Protein AF-A0A8T7KJD5-F1 (afdb_monomer)

Radius of gyration: 52.03 Å; Cα contacts (8 Å, |Δi|>4): 15; chains: 1; bounding box: 89×80×151 Å

pLDDT: mean 80.72, std 18.11, range [41.72, 98.38]

Structure (mmCIF, N/CA/C/O backbone):
data_AF-A0A8T7KJD5-F1
#
_entry.id   AF-A0A8T7KJD5-F1
#
loop_
_atom_site.group_PDB
_atom_site.id
_atom_site.type_symbol
_atom_site.label_atom_id
_atom_site.label_alt_id
_atom_site.label_comp_id
_atom_site.label_asym_id
_atom_site.label_entity_id
_atom_site.label_seq_id
_atom_site.pdbx_PDB_ins_code
_atom_site.Cartn_x
_atom_site.Cartn_y
_atom_site.Cartn_z
_atom_site.occupancy
_atom_site.B_iso_or_equiv
_atom_site.auth_seq_id
_atom_site.auth_comp_id
_atom_site.auth_asym_id
_atom_site.auth_atom_id
_atom_site.pdbx_PDB_model_num
ATOM 1 N N . MET A 1 1 ? 16.852 -43.250 -48.997 1.00 41.72 1 MET A N 1
ATOM 2 C CA . MET A 1 1 ? 18.262 -42.815 -49.002 1.00 41.72 1 MET A CA 1
ATOM 3 C C . MET A 1 1 ? 18.497 -41.991 -50.251 1.00 41.72 1 MET A C 1
ATOM 5 O O . MET A 1 1 ? 18.508 -42.585 -51.314 1.00 41.72 1 MET A O 1
ATOM 9 N N . SER A 1 2 ? 18.665 -40.675 -50.120 1.00 42.34 2 SER A N 1
ATOM 10 C CA . SER A 1 2 ? 19.351 -39.839 -51.116 1.00 42.34 2 SER A CA 1
ATOM 11 C C . SER A 1 2 ? 19.924 -38.635 -50.375 1.00 42.34 2 SER A C 1
ATOM 13 O O . SER A 1 2 ? 19.197 -37.711 -50.030 1.00 42.34 2 SER A O 1
ATOM 15 N N . GLN A 1 3 ? 21.209 -38.722 -50.043 1.00 43.06 3 GLN A N 1
ATOM 16 C CA . GLN A 1 3 ? 22.016 -37.608 -49.555 1.00 43.06 3 GLN A CA 1
ATOM 17 C C . GLN A 1 3 ? 22.757 -36.984 -50.751 1.00 43.06 3 GLN A C 1
ATOM 19 O O . GLN A 1 3 ? 23.460 -37.718 -51.440 1.00 43.06 3 GLN A O 1
ATOM 24 N N . ASN A 1 4 ? 22.621 -35.654 -50.886 1.00 51.72 4 ASN A N 1
ATOM 25 C CA . ASN A 1 4 ? 23.632 -34.639 -51.264 1.00 51.72 4 ASN A CA 1
ATOM 26 C C . ASN A 1 4 ? 24.248 -34.631 -52.689 1.00 51.72 4 ASN A C 1
ATOM 28 O O . ASN A 1 4 ? 24.256 -35.663 -53.352 1.00 51.72 4 ASN A O 1
ATOM 32 N N . PRO A 1 5 ? 24.915 -33.535 -53.140 1.00 56.44 5 PRO A N 1
ATOM 33 C CA . PRO A 1 5 ? 24.857 -32.112 -52.739 1.00 56.44 5 PRO A CA 1
ATOM 34 C C . PRO A 1 5 ? 24.814 -31.135 -53.946 1.00 56.44 5 PRO A C 1
ATOM 36 O O . PRO A 1 5 ? 25.438 -31.355 -54.982 1.00 56.44 5 PRO A O 1
ATOM 39 N N . THR A 1 6 ? 24.190 -29.968 -53.801 1.00 49.69 6 THR A N 1
ATOM 40 C CA . THR A 1 6 ? 24.577 -28.781 -54.599 1.00 49.69 6 THR A CA 1
ATOM 41 C C . THR A 1 6 ? 24.417 -27.550 -53.721 1.00 49.69 6 THR A C 1
ATOM 43 O O . THR A 1 6 ? 23.558 -26.703 -53.910 1.00 49.69 6 THR A O 1
ATOM 46 N N . GLU A 1 7 ? 25.211 -27.530 -52.657 1.00 60.50 7 GLU A N 1
ATOM 47 C CA . GLU A 1 7 ? 25.163 -26.537 -51.582 1.00 60.50 7 GLU A CA 1
ATOM 48 C C . GLU A 1 7 ? 26.311 -25.518 -51.724 1.00 60.50 7 GLU A C 1
ATOM 50 O O . GLU A 1 7 ? 26.880 -25.043 -50.747 1.00 60.50 7 GLU A O 1
ATOM 55 N N . GLY A 1 8 ? 26.704 -25.205 -52.962 1.00 61.09 8 GLY A N 1
ATOM 56 C CA . GLY A 1 8 ? 27.834 -24.328 -53.254 1.00 61.09 8 GLY A CA 1
ATOM 57 C C . GLY A 1 8 ? 27.643 -23.571 -54.563 1.00 61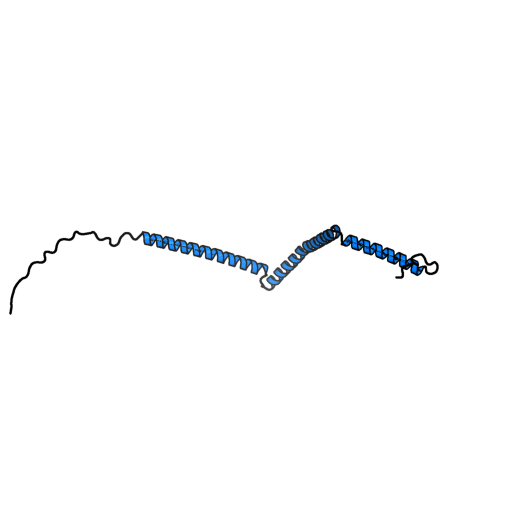.09 8 GLY A C 1
ATOM 58 O O . GLY A 1 8 ? 27.341 -24.192 -55.574 1.00 61.09 8 GLY A O 1
ATOM 59 N N . PHE A 1 9 ? 27.806 -22.243 -54.474 1.00 60.06 9 PHE A N 1
ATOM 60 C CA . PHE A 1 9 ? 27.842 -21.217 -55.529 1.00 60.06 9 PHE A CA 1
ATOM 61 C C . PHE A 1 9 ? 27.425 -21.681 -56.937 1.00 60.06 9 PHE A C 1
ATOM 63 O O . PHE A 1 9 ? 28.226 -22.284 -57.651 1.00 60.06 9 PHE A O 1
ATOM 70 N N . ASP A 1 10 ? 26.204 -21.322 -57.351 1.00 68.31 10 ASP A N 1
ATOM 71 C CA . ASP A 1 10 ? 25.753 -21.426 -58.743 1.00 68.31 10 ASP A CA 1
ATOM 72 C C . ASP A 1 10 ? 26.113 -20.124 -59.492 1.00 68.31 10 ASP A C 1
ATOM 74 O O . ASP A 1 10 ? 25.527 -19.073 -59.205 1.00 68.31 10 ASP A O 1
ATOM 78 N N . PRO A 1 11 ? 27.060 -20.153 -60.452 1.00 66.81 11 PRO A N 1
ATOM 79 C CA . PRO A 1 11 ? 27.463 -18.971 -61.213 1.00 66.81 11 PRO A CA 1
ATOM 80 C C . PRO A 1 11 ? 26.337 -18.358 -62.062 1.00 66.81 11 PRO A C 1
ATOM 82 O O . PRO A 1 11 ? 26.457 -17.205 -62.474 1.00 66.81 11 PRO A O 1
ATOM 85 N N . ASN A 1 12 ? 25.263 -19.110 -62.333 1.00 78.12 12 ASN A N 1
ATOM 86 C CA . ASN A 1 12 ? 24.126 -18.669 -63.141 1.00 78.12 12 ASN A CA 1
ATOM 87 C C . ASN A 1 12 ? 22.922 -18.205 -62.296 1.00 78.12 12 ASN A C 1
ATOM 89 O O . ASN A 1 12 ? 21.958 -17.696 -62.870 1.00 78.12 12 ASN A O 1
ATOM 93 N N . ASP A 1 13 ? 22.977 -18.315 -60.959 1.00 77.62 13 ASP A N 1
ATOM 94 C CA . ASP A 1 13 ? 21.950 -17.800 -60.039 1.00 77.62 13 ASP A CA 1
ATOM 95 C C . ASP A 1 13 ? 22.552 -16.963 -58.881 1.00 77.62 13 ASP A C 1
ATOM 97 O O . ASP A 1 13 ? 22.679 -17.411 -57.729 1.00 77.62 13 ASP A O 1
ATOM 101 N N . PRO A 1 14 ? 22.905 -15.691 -59.150 1.00 77.75 14 PRO A N 1
ATOM 102 C CA . PRO A 1 14 ? 23.424 -14.785 -58.126 1.00 77.75 14 PRO A CA 1
ATOM 103 C C . PRO A 1 14 ? 22.376 -14.428 -57.057 1.00 77.75 14 PRO A C 1
ATOM 105 O O . PRO A 1 14 ? 22.738 -14.100 -55.924 1.00 77.75 14 PRO A O 1
ATOM 108 N N . ILE A 1 15 ? 21.077 -14.511 -57.379 1.00 86.75 15 ILE A N 1
ATOM 109 C CA . ILE A 1 15 ? 19.992 -14.210 -56.435 1.00 86.75 15 ILE A CA 1
ATOM 110 C C . ILE A 1 15 ? 19.817 -15.365 -55.445 1.00 86.75 15 ILE A C 1
ATOM 112 O O . ILE A 1 15 ? 19.643 -15.111 -54.251 1.00 86.75 15 ILE A O 1
ATOM 116 N N . GLY A 1 16 ? 19.904 -16.616 -55.901 1.00 85.62 16 GLY A N 1
ATOM 117 C CA . GLY A 1 16 ? 19.912 -17.803 -55.044 1.00 85.62 16 GLY A CA 1
ATOM 118 C C . GLY A 1 16 ? 21.100 -17.816 -54.083 1.00 85.62 16 GLY A C 1
ATOM 119 O O . GLY A 1 16 ? 20.935 -18.060 -52.883 1.00 85.62 16 GLY A O 1
ATOM 120 N N . THR A 1 17 ? 22.280 -17.429 -54.571 1.00 84.56 17 THR A N 1
ATOM 121 C CA . THR A 1 17 ? 23.480 -17.275 -53.735 1.00 84.56 17 THR A CA 1
ATOM 122 C C . THR A 1 17 ? 23.284 -16.200 -52.655 1.00 84.56 17 THR A C 1
ATOM 124 O O . THR A 1 17 ? 23.521 -16.458 -51.474 1.00 84.56 17 THR A O 1
ATOM 127 N N . TRP A 1 18 ? 22.778 -15.012 -53.013 1.00 87.25 18 TRP A N 1
ATOM 128 C CA . TRP A 1 18 ? 22.467 -13.951 -52.041 1.00 87.25 18 TRP A CA 1
ATOM 129 C C . TRP A 1 18 ? 21.415 -14.381 -51.012 1.00 87.25 18 TRP A C 1
ATOM 131 O O . TRP A 1 18 ? 21.554 -14.109 -49.817 1.00 87.25 18 TRP A O 1
ATOM 141 N N . ARG A 1 19 ? 20.370 -15.082 -51.464 1.00 89.00 19 ARG A N 1
ATOM 142 C CA . ARG A 1 19 ? 19.310 -15.607 -50.599 1.00 89.00 19 ARG A CA 1
ATOM 143 C C . ARG A 1 19 ? 19.878 -16.562 -49.554 1.00 89.00 19 ARG A C 1
ATOM 145 O O . ARG A 1 19 ? 19.568 -16.414 -48.380 1.00 89.00 19 ARG A O 1
ATOM 152 N N . THR A 1 20 ? 20.765 -17.458 -49.969 1.00 89.31 20 THR A N 1
ATOM 153 C CA . THR A 1 20 ? 21.425 -18.423 -49.082 1.00 89.31 20 THR A CA 1
ATOM 154 C C . THR A 1 20 ? 22.292 -17.723 -48.036 1.00 89.31 20 THR A C 1
ATOM 156 O O . THR A 1 20 ? 22.214 -18.048 -46.855 1.00 89.31 20 THR A O 1
ATOM 159 N N . ILE A 1 21 ? 23.064 -16.706 -48.436 1.00 89.19 21 ILE A N 1
ATOM 160 C CA . ILE A 1 21 ? 23.884 -15.907 -47.509 1.00 89.19 21 ILE A CA 1
ATOM 161 C C . ILE A 1 21 ? 23.003 -15.189 -46.480 1.00 89.19 21 ILE A C 1
ATOM 163 O O . ILE A 1 21 ? 23.305 -15.201 -45.287 1.00 89.19 21 ILE A O 1
ATOM 167 N N . ARG A 1 22 ? 21.898 -14.583 -46.924 1.00 92.88 22 ARG A N 1
ATOM 168 C CA . ARG A 1 22 ? 20.930 -13.932 -46.036 1.00 92.88 22 ARG A CA 1
ATOM 169 C C . ARG A 1 22 ? 20.299 -14.932 -45.073 1.00 92.88 22 ARG A C 1
ATOM 171 O O . ARG A 1 22 ? 20.206 -14.638 -43.888 1.00 92.88 22 ARG A O 1
ATOM 178 N N . ASP A 1 23 ? 19.861 -16.081 -45.569 1.00 93.00 23 ASP A N 1
ATOM 179 C CA . ASP A 1 23 ? 19.163 -17.079 -44.760 1.00 93.00 23 ASP A CA 1
ATOM 180 C C . ASP A 1 23 ? 20.118 -17.694 -43.722 1.00 93.00 23 ASP A C 1
ATOM 182 O O . ASP A 1 23 ? 19.751 -17.813 -42.556 1.00 93.00 23 ASP A O 1
ATOM 186 N N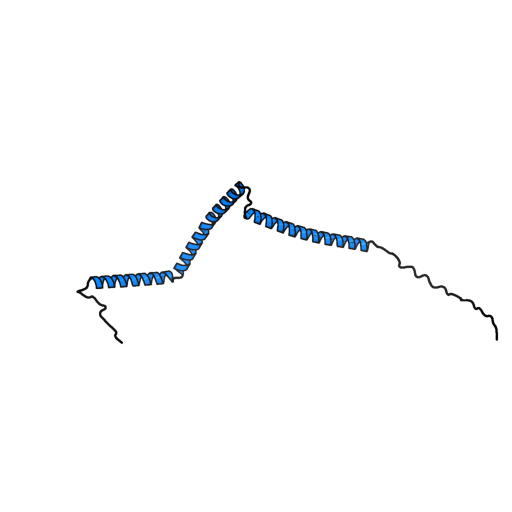 . ALA A 1 24 ? 21.380 -17.947 -44.087 1.00 91.56 24 ALA A N 1
ATOM 187 C CA . ALA A 1 24 ? 22.429 -18.353 -43.150 1.00 91.56 24 ALA A CA 1
ATOM 188 C C . ALA A 1 24 ? 22.740 -17.266 -42.106 1.00 91.56 24 ALA A C 1
ATOM 190 O O . ALA A 1 24 ? 22.952 -17.565 -40.930 1.00 91.56 24 ALA A O 1
ATOM 191 N N . ASN A 1 25 ? 22.740 -15.991 -42.510 1.00 92.69 25 ASN 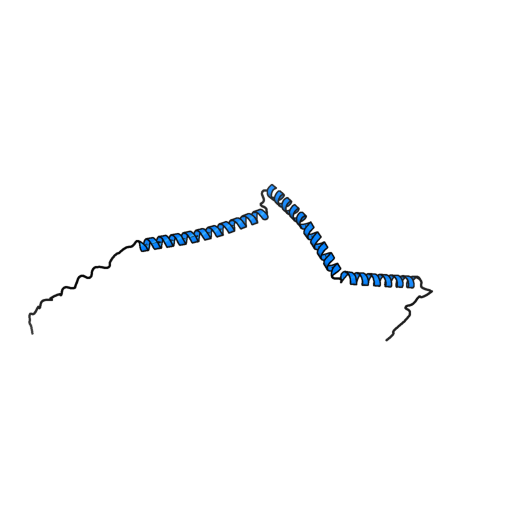A N 1
ATOM 192 C CA . ASN A 1 25 ? 22.920 -14.878 -41.585 1.00 92.69 25 ASN A CA 1
ATOM 193 C C . ASN A 1 25 ? 21.748 -14.791 -40.594 1.00 92.69 25 ASN A C 1
ATOM 195 O O . ASN A 1 25 ? 21.977 -14.737 -39.389 1.00 92.69 25 ASN A O 1
ATOM 199 N N . LEU A 1 26 ? 20.505 -14.840 -41.081 1.00 94.75 26 LEU A N 1
ATOM 200 C CA . LEU A 1 26 ? 19.299 -14.814 -40.250 1.00 94.75 26 LEU A CA 1
ATOM 201 C C . LEU A 1 26 ? 19.237 -16.001 -39.289 1.00 94.75 26 LEU A C 1
ATOM 203 O O . LEU A 1 26 ? 18.875 -15.813 -38.132 1.00 94.75 26 LEU A O 1
ATOM 207 N N . ASP A 1 27 ? 19.628 -17.194 -39.734 1.00 95.12 27 ASP A N 1
ATOM 208 C CA . ASP A 1 27 ? 19.709 -18.381 -38.885 1.00 95.12 27 ASP A CA 1
ATOM 209 C C . ASP A 1 27 ? 20.755 -18.209 -37.770 1.00 95.12 27 ASP A C 1
ATOM 211 O O . ASP A 1 27 ? 20.471 -18.485 -36.603 1.00 95.12 27 ASP A O 1
ATOM 215 N N . ALA A 1 28 ? 21.932 -17.658 -38.085 1.00 94.00 28 ALA A N 1
ATOM 216 C CA . ALA A 1 28 ? 22.950 -17.348 -37.082 1.00 94.00 28 ALA A CA 1
ATOM 217 C C . ALA A 1 28 ? 22.467 -16.296 -36.064 1.00 94.00 28 ALA A C 1
ATOM 219 O O . ALA A 1 28 ? 22.651 -16.477 -34.857 1.00 94.00 28 ALA A O 1
ATOM 220 N N . TRP A 1 29 ? 21.794 -15.234 -36.520 1.00 93.31 29 TRP A N 1
ATOM 221 C CA . TRP A 1 29 ? 21.196 -14.223 -35.639 1.00 93.31 29 TRP A CA 1
ATOM 222 C C . TRP A 1 29 ? 20.072 -14.797 -34.776 1.00 93.31 29 TRP A C 1
ATOM 224 O O . TRP A 1 29 ? 20.015 -14.517 -33.579 1.00 93.31 29 TRP A O 1
ATOM 234 N N . ALA A 1 30 ? 19.199 -15.623 -35.352 1.00 94.12 30 ALA A N 1
ATOM 235 C CA . ALA A 1 30 ? 18.102 -16.262 -34.636 1.00 94.12 30 ALA A CA 1
ATOM 236 C C . ALA A 1 30 ? 18.624 -17.215 -33.555 1.00 94.12 30 ALA A C 1
ATOM 238 O O . ALA A 1 30 ? 18.162 -17.164 -32.413 1.00 94.12 30 ALA A O 1
ATOM 239 N N . LYS A 1 31 ? 19.635 -18.032 -33.872 1.00 94.88 31 LYS A N 1
ATOM 240 C CA . LYS A 1 31 ? 20.314 -18.903 -32.902 1.00 94.88 31 LYS A CA 1
ATOM 241 C C . LYS A 1 31 ? 21.002 -18.096 -31.805 1.00 94.88 31 LYS A C 1
ATOM 243 O O . LYS A 1 31 ? 20.868 -18.442 -30.634 1.00 94.88 31 LYS A O 1
ATOM 248 N N . GLY A 1 32 ? 21.670 -16.997 -32.159 1.00 92.62 32 GLY A N 1
ATOM 249 C CA . GLY A 1 32 ? 22.299 -16.088 -31.199 1.00 92.62 32 GLY A CA 1
ATOM 250 C C . GLY A 1 32 ? 21.293 -15.456 -30.234 1.00 92.62 32 GLY A C 1
ATOM 251 O O . GLY A 1 32 ? 21.497 -15.489 -29.023 1.00 92.62 32 GLY A O 1
ATOM 252 N N . MET A 1 33 ? 20.168 -14.952 -30.748 1.00 89.50 33 MET A N 1
ATOM 253 C CA . MET A 1 33 ? 19.088 -14.418 -29.913 1.00 89.50 33 MET A CA 1
ATOM 254 C C . MET A 1 33 ? 18.440 -15.503 -29.053 1.00 89.50 33 MET A C 1
ATOM 256 O O . MET A 1 33 ? 18.185 -15.265 -27.879 1.00 89.50 33 MET A O 1
ATOM 260 N N . THR A 1 34 ? 18.228 -16.703 -29.596 1.00 90.44 34 THR A N 1
ATOM 261 C CA . THR A 1 34 ? 17.673 -17.838 -28.841 1.00 90.44 34 THR A CA 1
ATOM 262 C C . THR A 1 34 ? 18.590 -18.234 -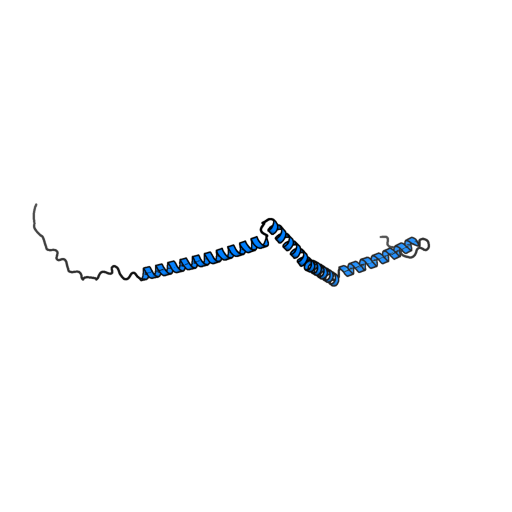27.682 1.00 90.44 34 THR A C 1
ATOM 264 O O . THR A 1 34 ? 18.126 -18.452 -26.566 1.00 90.44 34 THR A O 1
ATOM 267 N N . ALA A 1 35 ? 19.904 -18.279 -27.918 1.00 91.31 35 ALA A N 1
ATOM 268 C CA . ALA A 1 35 ? 20.882 -18.538 -26.869 1.00 91.31 35 ALA A CA 1
ATOM 269 C C . ALA A 1 35 ? 20.881 -17.426 -25.813 1.00 91.31 35 ALA A C 1
ATOM 271 O O . ALA A 1 35 ? 20.902 -17.729 -24.624 1.00 91.31 35 ALA A O 1
ATOM 272 N N . LEU A 1 36 ? 20.792 -16.159 -26.238 1.00 89.81 36 LEU A N 1
ATOM 273 C CA . LEU A 1 36 ? 20.728 -15.001 -25.347 1.00 89.81 36 LEU A CA 1
ATOM 274 C C . LEU A 1 36 ? 19.498 -15.046 -24.431 1.00 89.81 36 LEU A C 1
ATOM 276 O O . LEU A 1 36 ? 19.649 -14.877 -23.222 1.00 89.81 36 LEU A O 1
ATOM 280 N N . VAL A 1 37 ? 18.302 -15.308 -24.971 1.00 88.38 37 VAL A N 1
ATOM 281 C CA . VAL A 1 37 ? 17.072 -15.360 -24.158 1.00 88.38 37 VAL A CA 1
ATOM 282 C C . VAL A 1 37 ? 17.024 -16.563 -23.218 1.00 88.38 37 VAL A C 1
ATOM 284 O O . VAL A 1 37 ? 16.382 -16.490 -22.175 1.00 88.38 37 VAL A O 1
ATOM 287 N N . ASN A 1 38 ? 17.743 -17.640 -23.546 1.00 90.56 38 ASN A N 1
ATOM 288 C CA . ASN A 1 38 ? 17.918 -18.794 -22.665 1.00 90.56 38 ASN A CA 1
ATOM 289 C C . ASN A 1 38 ? 18.970 -18.576 -21.566 1.00 90.56 38 ASN A C 1
ATOM 291 O O . ASN A 1 38 ? 19.170 -19.467 -20.741 1.00 90.56 38 ASN A O 1
ATOM 295 N N . THR A 1 39 ? 19.663 -17.433 -21.534 1.00 91.31 39 THR A N 1
ATOM 296 C CA . THR A 1 39 ? 20.602 -17.147 -20.444 1.00 91.31 39 THR A CA 1
ATOM 297 C C . THR A 1 39 ? 19.881 -16.688 -19.181 1.00 91.31 39 THR A C 1
ATOM 299 O O . THR A 1 39 ? 18.931 -15.904 -19.219 1.00 91.31 39 THR A O 1
ATOM 302 N N . GLU A 1 40 ? 20.407 -17.099 -18.029 1.00 84.00 40 GLU A N 1
ATOM 303 C CA . GLU A 1 40 ? 19.929 -16.633 -16.723 1.00 84.00 40 GLU A CA 1
ATOM 304 C C . GLU A 1 40 ? 20.088 -15.115 -16.561 1.00 84.00 40 GLU A C 1
ATOM 306 O O . GLU A 1 40 ? 19.280 -14.467 -15.903 1.00 84.00 40 GLU A O 1
ATOM 311 N N . VAL A 1 41 ? 21.102 -14.515 -17.192 1.00 85.00 41 VAL A N 1
ATOM 312 C CA . VAL A 1 41 ? 21.330 -13.063 -17.159 1.00 85.00 41 VAL A CA 1
ATOM 313 C C . VAL A 1 41 ? 20.181 -12.309 -17.831 1.00 85.00 41 VAL A C 1
ATOM 315 O O . VAL A 1 41 ? 19.723 -11.305 -17.290 1.00 85.00 41 VAL A O 1
ATOM 318 N N . PHE A 1 42 ? 19.672 -12.798 -18.966 1.00 86.19 42 PHE A N 1
ATOM 319 C CA . PHE A 1 42 ? 18.517 -12.202 -19.639 1.00 86.19 42 PHE A CA 1
ATOM 320 C C . PHE A 1 42 ? 17.241 -12.324 -18.800 1.00 86.19 42 PHE A C 1
ATOM 322 O O . PHE A 1 42 ? 16.528 -11.336 -18.620 1.00 86.19 42 PHE A O 1
ATOM 329 N N . ALA A 1 43 ? 16.988 -13.508 -18.236 1.00 86.19 43 ALA A N 1
ATOM 330 C CA . ALA A 1 43 ? 15.845 -13.733 -17.354 1.00 86.19 43 ALA A CA 1
ATOM 331 C C . ALA A 1 43 ? 15.882 -12.805 -16.125 1.00 86.19 43 ALA A C 1
ATOM 333 O O . ALA A 1 43 ? 14.885 -12.155 -15.811 1.00 86.19 43 ALA A O 1
ATOM 334 N N . ASN A 1 44 ? 17.046 -12.672 -15.482 1.00 86.88 44 ASN A N 1
ATOM 335 C CA . ASN A 1 44 ? 17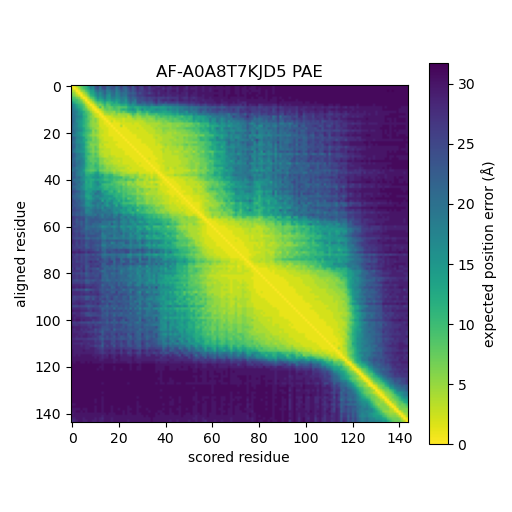.240 -11.772 -14.345 1.00 86.88 44 ASN A CA 1
ATOM 336 C C . ASN A 1 44 ? 17.094 -10.293 -14.733 1.00 86.88 44 ASN A C 1
ATOM 338 O O . ASN A 1 44 ? 16.479 -9.524 -13.997 1.00 86.88 44 ASN A O 1
ATOM 342 N N . ALA A 1 45 ? 17.620 -9.885 -15.891 1.00 87.56 45 ALA A N 1
ATOM 343 C CA . ALA A 1 45 ? 17.505 -8.510 -16.372 1.00 87.56 45 ALA A CA 1
ATOM 344 C C . ALA A 1 45 ? 16.045 -8.119 -16.653 1.00 87.56 45 ALA A C 1
ATOM 346 O O . ALA A 1 45 ? 15.609 -7.041 -16.248 1.00 87.56 45 ALA A O 1
ATOM 347 N N . ILE A 1 46 ? 15.270 -9.005 -17.289 1.00 85.75 46 ILE A N 1
ATOM 348 C CA . ILE A 1 46 ? 13.835 -8.782 -17.506 1.00 85.75 46 ILE A CA 1
ATOM 349 C C . ILE A 1 46 ? 13.074 -8.782 -16.181 1.00 85.75 46 ILE A C 1
ATOM 351 O O . ILE A 1 46 ? 12.206 -7.930 -15.999 1.00 85.75 46 ILE A O 1
ATOM 355 N N . GLY A 1 47 ? 13.411 -9.682 -15.254 1.00 84.12 47 GLY A N 1
ATOM 356 C CA . GLY A 1 47 ? 12.822 -9.709 -13.914 1.00 84.12 47 GLY A CA 1
ATOM 357 C C . GLY A 1 47 ? 13.008 -8.379 -13.183 1.00 84.12 47 GLY A C 1
ATOM 358 O O . GLY A 1 47 ? 12.033 -7.759 -12.774 1.00 84.12 47 GLY A O 1
ATOM 359 N N . LEU A 1 48 ? 14.240 -7.868 -13.138 1.00 87.69 48 LEU A N 1
ATOM 360 C CA . LEU A 1 48 ? 14.556 -6.584 -12.511 1.00 87.69 48 LEU A CA 1
ATOM 361 C C . LEU A 1 48 ? 13.857 -5.400 -13.199 1.00 87.69 48 LEU A C 1
ATOM 363 O O . LEU A 1 48 ? 13.411 -4.464 -12.532 1.00 87.69 48 LEU A O 1
ATOM 367 N N . GLN A 1 49 ? 13.732 -5.427 -14.527 1.00 86.12 49 GLN A N 1
ATOM 368 C CA . GLN A 1 49 ? 13.014 -4.389 -15.266 1.00 86.12 49 GLN A CA 1
ATOM 369 C C . GLN A 1 49 ? 11.506 -4.421 -14.988 1.00 86.12 49 GLN A C 1
ATOM 371 O O . GLN A 1 49 ? 10.902 -3.364 -14.800 1.00 86.12 49 GLN A O 1
ATOM 376 N N . LEU A 1 50 ? 10.900 -5.608 -14.928 1.00 86.00 50 LEU A N 1
ATOM 377 C CA . LEU A 1 50 ? 9.502 -5.777 -14.533 1.00 86.0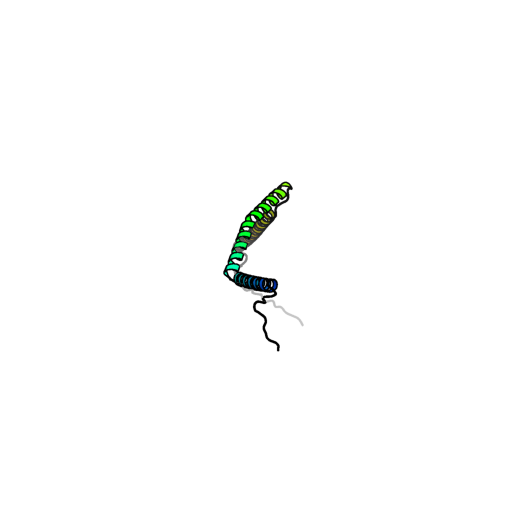0 50 LEU A CA 1
ATOM 378 C C . LEU A 1 50 ? 9.285 -5.312 -13.094 1.00 86.00 50 LEU A C 1
ATOM 380 O O . LEU A 1 50 ? 8.389 -4.508 -12.862 1.00 86.00 50 LEU A O 1
ATOM 384 N N . ASP A 1 51 ? 10.139 -5.718 -12.157 1.00 84.06 51 ASP A N 1
ATOM 385 C CA . ASP A 1 51 ? 10.070 -5.280 -10.761 1.00 84.06 51 ASP A CA 1
ATOM 386 C C . ASP A 1 51 ? 10.198 -3.761 -10.638 1.00 84.06 51 ASP A C 1
ATOM 388 O O . ASP A 1 51 ? 9.452 -3.130 -9.892 1.00 84.06 51 ASP A O 1
ATOM 392 N N . THR A 1 52 ? 11.081 -3.143 -11.425 1.00 83.06 52 THR A N 1
ATOM 393 C CA . THR A 1 52 ? 11.234 -1.683 -11.473 1.00 83.06 52 THR A CA 1
ATOM 394 C C . THR A 1 52 ? 9.974 -1.004 -12.012 1.00 83.06 52 THR A C 1
ATOM 396 O O . THR A 1 52 ? 9.534 0.003 -11.458 1.00 83.06 52 THR A O 1
ATOM 399 N N . LEU A 1 53 ? 9.356 -1.551 -13.064 1.00 80.94 53 LEU A N 1
ATOM 400 C CA . LEU A 1 53 ? 8.092 -1.041 -13.602 1.00 80.94 53 LEU A CA 1
ATOM 401 C C . LEU A 1 53 ? 6.946 -1.204 -12.599 1.00 80.94 53 LEU A C 1
ATOM 403 O O . LEU A 1 53 ? 6.159 -0.276 -12.408 1.00 80.94 53 LEU A O 1
ATOM 407 N N . LEU A 1 54 ? 6.864 -2.350 -11.924 1.00 81.88 54 LEU A N 1
ATOM 408 C CA . LEU A 1 54 ? 5.866 -2.603 -10.889 1.00 81.88 54 LEU A CA 1
ATOM 409 C C . LEU A 1 54 ? 6.063 -1.650 -9.703 1.00 81.88 54 LEU A C 1
ATOM 411 O O . LEU A 1 54 ? 5.101 -1.008 -9.277 1.00 81.88 54 LEU A O 1
ATOM 415 N N . ALA A 1 55 ? 7.297 -1.477 -9.228 1.00 81.50 55 ALA A N 1
ATOM 416 C CA . ALA A 1 55 ? 7.637 -0.537 -8.162 1.00 81.50 55 ALA A CA 1
ATOM 417 C C . ALA A 1 55 ? 7.315 0.914 -8.553 1.00 81.50 55 ALA A C 1
ATOM 419 O O . ALA A 1 55 ? 6.775 1.669 -7.744 1.00 81.50 55 ALA A O 1
ATOM 420 N N . ALA A 1 56 ? 7.567 1.293 -9.808 1.00 81.88 56 ALA A N 1
ATOM 421 C CA . ALA A 1 56 ? 7.201 2.600 -10.346 1.00 81.88 56 ALA A CA 1
ATOM 422 C C . ALA A 1 56 ? 5.682 2.773 -10.536 1.00 81.88 56 ALA A C 1
ATOM 424 O O . ALA A 1 56 ? 5.186 3.899 -10.516 1.00 81.88 56 ALA A O 1
ATOM 425 N N . SER A 1 57 ? 4.918 1.685 -10.681 1.00 79.44 57 SER A N 1
ATOM 426 C CA . SER A 1 57 ? 3.455 1.733 -10.810 1.00 79.44 57 SER A CA 1
ATOM 427 C C . SER A 1 57 ? 2.732 1.915 -9.470 1.00 79.44 57 SER A C 1
ATOM 429 O O . SER A 1 57 ? 1.647 2.498 -9.431 1.00 79.44 57 SER A O 1
ATOM 431 N N . ALA A 1 58 ? 3.337 1.487 -8.357 1.00 82.94 58 ALA A N 1
ATOM 432 C CA . ALA A 1 58 ? 2.783 1.652 -7.013 1.00 82.94 58 ALA A CA 1
ATOM 433 C C . ALA A 1 58 ? 2.403 3.112 -6.660 1.00 82.94 58 ALA A C 1
ATOM 435 O O . ALA A 1 58 ? 1.286 3.329 -6.180 1.00 82.94 58 ALA A O 1
ATOM 436 N N . PRO A 1 59 ? 3.236 4.145 -6.916 1.00 85.81 59 PRO A N 1
ATOM 437 C CA . PRO A 1 59 ? 2.840 5.533 -6.676 1.00 85.81 59 PRO A CA 1
ATOM 438 C C . PRO A 1 59 ? 1.687 5.995 -7.577 1.00 85.81 59 PRO A C 1
ATOM 440 O O . PRO A 1 59 ? 0.859 6.784 -7.126 1.00 85.81 59 PRO A O 1
ATOM 443 N N . ILE A 1 60 ? 1.574 5.476 -8.806 1.00 87.06 60 ILE A N 1
ATOM 444 C CA . ILE A 1 60 ? 0.441 5.772 -9.699 1.00 87.06 60 ILE A CA 1
ATOM 445 C C . ILE A 1 60 ? -0.845 5.190 -9.112 1.00 87.06 60 ILE A C 1
ATOM 447 O O . ILE A 1 60 ? -1.847 5.893 -8.998 1.00 87.06 60 ILE A O 1
ATOM 451 N N . GLN A 1 61 ? -0.812 3.929 -8.672 1.00 84.44 61 GLN A N 1
ATOM 452 C CA . GLN A 1 61 ? -1.955 3.302 -8.007 1.00 84.44 61 GLN A CA 1
ATOM 453 C C . GLN A 1 61 ? -2.373 4.081 -6.755 1.00 84.44 61 GLN A C 1
ATOM 455 O O . GLN A 1 61 ? -3.563 4.313 -6.546 1.00 84.44 61 GLN A O 1
ATOM 460 N N . LYS A 1 62 ? -1.405 4.547 -5.955 1.00 87.12 62 LYS A N 1
ATOM 461 C CA . LYS A 1 62 ? -1.668 5.381 -4.776 1.00 87.12 62 LYS A CA 1
ATOM 462 C C . LYS A 1 62 ? -2.325 6.714 -5.145 1.00 87.12 62 LYS A C 1
ATOM 464 O O . LYS A 1 62 ? -3.295 7.100 -4.500 1.00 87.12 62 LYS A O 1
ATOM 469 N N . ALA A 1 63 ? -1.844 7.394 -6.184 1.00 88.62 63 ALA A N 1
ATOM 470 C CA . ALA A 1 63 ? -2.437 8.647 -6.650 1.00 88.62 63 ALA A CA 1
ATOM 471 C C . ALA A 1 63 ? -3.892 8.453 -7.115 1.00 88.62 63 ALA A C 1
ATOM 473 O O . ALA A 1 63 ? -4.763 9.255 -6.781 1.00 88.62 63 ALA A O 1
ATOM 474 N N . VAL A 1 64 ? -4.177 7.354 -7.822 1.00 88.12 64 VAL A N 1
ATOM 475 C CA . VAL A 1 64 ? -5.544 6.996 -8.237 1.00 88.12 64 VAL A CA 1
ATOM 476 C C . VAL A 1 64 ? -6.443 6.728 -7.027 1.00 88.12 64 VAL A C 1
ATOM 478 O O . VAL A 1 64 ? -7.576 7.204 -6.996 1.00 88.12 64 VAL A O 1
ATOM 481 N N . GLN A 1 65 ? -5.947 6.009 -6.015 1.00 88.38 65 GLN A N 1
ATOM 482 C CA . GLN A 1 65 ? -6.696 5.764 -4.777 1.00 88.38 65 GLN A CA 1
ATOM 483 C C . GLN A 1 65 ? -7.031 7.074 -4.054 1.00 88.38 65 GLN A C 1
ATOM 485 O O . GLN A 1 65 ? -8.188 7.291 -3.716 1.00 88.38 65 GLN A O 1
ATOM 490 N N . GLN A 1 66 ? -6.063 7.982 -3.906 1.00 90.69 66 GLN A N 1
ATOM 491 C CA . GLN A 1 66 ? -6.275 9.291 -3.272 1.00 90.69 66 GLN A CA 1
ATOM 492 C C . GLN A 1 66 ? -7.279 10.162 -4.035 1.00 90.69 66 GLN A C 1
ATOM 494 O O . GLN A 1 66 ? -8.117 10.839 -3.434 1.00 90.69 66 GLN A O 1
ATOM 499 N N . TYR A 1 67 ? -7.219 10.134 -5.368 1.00 91.25 67 TYR A N 1
ATOM 500 C CA . TYR A 1 67 ? -8.201 10.819 -6.200 1.00 91.25 67 TYR A CA 1
ATOM 501 C C . TYR A 1 67 ? -9.609 10.254 -5.977 1.00 91.25 67 TYR A C 1
ATOM 503 O O . TYR A 1 67 ? -10.551 11.015 -5.766 1.00 91.25 67 TYR A O 1
ATOM 511 N N . MET A 1 68 ? -9.747 8.925 -5.962 1.00 91.56 68 MET A N 1
ATOM 512 C CA . MET A 1 68 ? -11.026 8.262 -5.714 1.00 91.56 68 MET A CA 1
ATOM 513 C C . MET A 1 68 ? -11.562 8.557 -4.308 1.00 91.56 68 MET A C 1
ATOM 515 O O . MET A 1 68 ? -12.745 8.836 -4.166 1.00 91.56 68 MET A O 1
ATOM 519 N N . GLU A 1 69 ? -10.712 8.551 -3.279 1.00 94.06 69 GLU A N 1
ATOM 520 C CA . GLU A 1 69 ? -11.090 8.943 -1.914 1.00 94.06 69 GLU A CA 1
ATOM 521 C C . GLU A 1 69 ? -11.646 10.369 -1.875 1.00 94.06 69 GLU A C 1
ATOM 523 O O . GLU A 1 69 ? -12.712 10.603 -1.311 1.00 94.06 69 GLU A O 1
ATOM 528 N N . THR A 1 70 ? -10.971 11.307 -2.543 1.00 91.31 70 THR A N 1
ATOM 529 C CA . THR A 1 70 ? -11.412 12.708 -2.618 1.00 91.31 70 THR A CA 1
ATOM 530 C C . THR A 1 70 ? -12.748 12.837 -3.353 1.00 91.31 70 THR A C 1
ATOM 532 O O . THR A 1 70 ? -13.636 13.566 -2.912 1.00 91.31 70 THR A O 1
ATOM 535 N N . TYR A 1 71 ? -12.912 12.107 -4.458 1.00 93.75 71 TYR A N 1
ATOM 536 C CA . TYR A 1 71 ? -14.156 12.084 -5.223 1.00 93.75 71 TYR A CA 1
ATOM 537 C C . TYR A 1 71 ? -15.322 11.507 -4.409 1.00 93.75 71 TYR A C 1
ATOM 539 O O . TYR A 1 71 ? -16.396 12.104 -4.362 1.00 93.75 71 TYR A O 1
ATOM 547 N N . LEU A 1 72 ? -15.106 10.377 -3.730 1.00 94.75 72 LEU A N 1
ATOM 548 C CA . LEU A 1 72 ? -16.109 9.759 -2.864 1.00 94.75 72 LEU A CA 1
ATOM 549 C C . LEU A 1 72 ? -16.493 10.694 -1.711 1.00 94.75 72 LEU A C 1
ATOM 551 O O . LEU A 1 72 ? -17.682 10.902 -1.474 1.00 94.75 72 LEU A O 1
ATOM 555 N N . ALA A 1 73 ? -15.516 11.347 -1.079 1.00 92.81 73 ALA A N 1
ATOM 556 C CA . ALA A 1 73 ? -15.773 12.336 -0.038 1.00 92.81 73 ALA A CA 1
ATOM 557 C C . ALA A 1 73 ? -16.642 13.500 -0.548 1.00 92.81 73 ALA A C 1
ATOM 559 O O . ALA A 1 73 ? -17.561 13.933 0.145 1.00 92.81 73 ALA A O 1
ATOM 560 N N . GLN A 1 74 ? -16.418 13.966 -1.783 1.00 93.94 74 GLN A N 1
ATOM 561 C CA . GLN A 1 74 ? -17.214 15.040 -2.387 1.00 93.94 74 GLN A CA 1
ATOM 562 C C . GLN A 1 74 ? -18.696 14.669 -2.550 1.00 93.94 74 GLN A C 1
ATOM 564 O O . GLN A 1 74 ? -19.561 15.541 -2.464 1.00 93.94 74 GLN A O 1
ATOM 569 N N . ILE A 1 75 ? -19.000 13.386 -2.759 1.00 96.12 75 ILE A N 1
ATOM 570 C CA . ILE A 1 75 ? -20.375 12.878 -2.858 1.00 96.12 75 ILE A CA 1
ATOM 571 C C . ILE A 1 75 ? -20.895 12.290 -1.535 1.00 96.12 75 ILE A C 1
ATOM 573 O O . ILE A 1 75 ? -21.911 11.598 -1.537 1.00 96.12 75 ILE A O 1
ATOM 577 N N . ASN A 1 76 ? -20.231 12.575 -0.407 1.00 92.56 76 ASN A N 1
ATOM 578 C CA . ASN A 1 76 ? -20.544 12.033 0.922 1.00 92.56 76 ASN A CA 1
ATOM 579 C C . ASN A 1 76 ? -20.566 10.494 0.979 1.00 92.56 76 ASN A C 1
ATOM 581 O O . ASN A 1 76 ? -21.324 9.903 1.749 1.00 92.56 76 ASN A O 1
ATOM 585 N N . MET A 1 77 ? -19.743 9.837 0.163 1.00 95.06 77 MET A N 1
ATOM 586 C CA . MET A 1 77 ? -19.554 8.391 0.196 1.00 95.06 77 MET A CA 1
ATOM 587 C C . MET A 1 77 ? -18.283 8.038 0.975 1.00 95.06 77 MET A C 1
ATOM 589 O O . MET A 1 77 ? -17.240 8.650 0.736 1.00 95.06 77 MET A O 1
ATOM 593 N N . PRO A 1 78 ? -18.331 7.037 1.871 1.00 90.75 78 PRO A N 1
ATOM 594 C CA . PRO A 1 78 ? -17.149 6.589 2.591 1.00 90.75 78 PRO A CA 1
ATOM 595 C C . PRO A 1 78 ? -16.194 5.841 1.662 1.00 90.75 78 PRO A C 1
ATOM 597 O O . PRO A 1 78 ? -16.609 5.080 0.779 1.00 90.75 78 PRO A O 1
ATOM 600 N N . SER A 1 79 ? -14.896 6.014 1.892 1.00 93.31 79 SER A N 1
ATOM 601 C CA . SER A 1 79 ? -13.885 5.261 1.157 1.00 93.31 79 SER A CA 1
ATOM 602 C C . SER A 1 79 ? -13.726 3.839 1.699 1.00 93.31 79 SER A C 1
ATOM 604 O O . SER A 1 79 ? -14.031 3.532 2.855 1.00 93.31 79 SER A O 1
ATOM 606 N N . ARG A 1 80 ? -13.162 2.939 0.882 1.00 91.94 80 ARG A N 1
ATOM 607 C CA . ARG A 1 80 ? -12.819 1.583 1.341 1.00 91.94 80 ARG A CA 1
ATOM 608 C C . ARG A 1 80 ? -11.864 1.616 2.541 1.00 91.94 80 ARG A C 1
ATOM 610 O O . ARG A 1 80 ? -12.005 0.796 3.445 1.00 91.94 80 ARG A O 1
ATOM 617 N N . ALA A 1 81 ? -10.889 2.525 2.541 1.00 91.50 81 ALA A N 1
ATOM 618 C CA . ALA A 1 81 ? -9.906 2.632 3.617 1.00 91.50 81 ALA A CA 1
ATOM 619 C C . ALA A 1 81 ? -10.565 3.029 4.947 1.00 91.50 81 ALA A C 1
ATOM 621 O O . ALA A 1 81 ? -10.244 2.465 5.996 1.00 91.50 81 ALA A O 1
ATOM 622 N N . GLU A 1 82 ? -11.536 3.940 4.899 1.00 93.50 82 GLU A N 1
ATOM 623 C CA . GLU A 1 82 ? -12.318 4.353 6.065 1.00 93.50 82 GLU A CA 1
ATOM 624 C C . GLU A 1 82 ? -13.173 3.208 6.607 1.00 93.50 82 GLU A C 1
ATOM 626 O O . GLU A 1 82 ? -13.151 2.954 7.810 1.00 93.50 82 GLU A O 1
ATOM 631 N N . VAL A 1 83 ? -13.857 2.464 5.730 1.00 95.75 83 VAL A N 1
ATOM 632 C CA . VAL A 1 83 ? -14.673 1.302 6.126 1.00 95.75 83 VAL A CA 1
ATOM 633 C C . VAL A 1 83 ? -13.819 0.241 6.820 1.00 95.75 83 VAL A C 1
ATOM 635 O O . VAL A 1 83 ? -14.194 -0.258 7.879 1.00 95.75 83 VAL A O 1
ATOM 638 N N . VAL A 1 84 ? -12.645 -0.077 6.270 1.00 96.50 84 VAL A N 1
ATOM 639 C CA . VAL A 1 84 ? -11.719 -1.048 6.878 1.00 96.50 84 VAL A CA 1
ATOM 640 C C . VAL A 1 84 ? -11.196 -0.546 8.224 1.00 96.50 84 VAL A C 1
ATOM 642 O O . VAL A 1 84 ? -11.141 -1.307 9.189 1.00 96.50 84 VAL A O 1
ATOM 645 N N . THR A 1 85 ? -10.850 0.739 8.315 1.00 96.69 85 THR A N 1
ATOM 646 C CA . THR A 1 85 ? -10.385 1.351 9.568 1.00 96.69 85 THR A CA 1
ATOM 647 C C . THR A 1 85 ? -11.470 1.308 10.641 1.00 96.69 85 THR A C 1
ATOM 649 O O . THR A 1 85 ? -11.184 1.004 11.800 1.00 96.69 85 THR A O 1
ATOM 652 N N . LEU A 1 86 ? -12.719 1.589 10.268 1.00 97.19 86 LEU A N 1
ATOM 653 C CA . LEU A 1 86 ? -13.856 1.507 11.174 1.00 97.19 86 LEU A CA 1
ATOM 654 C C . LEU A 1 86 ? -14.091 0.065 11.635 1.00 97.19 86 LEU A C 1
ATOM 656 O O . LEU A 1 86 ? -14.223 -0.158 12.835 1.00 97.19 86 LEU A O 1
ATOM 660 N N . ALA A 1 87 ? -14.066 -0.905 10.718 1.00 97.75 87 ALA A N 1
ATOM 661 C CA . ALA A 1 87 ? -14.200 -2.322 11.050 1.00 97.75 87 ALA A CA 1
ATOM 662 C C . ALA A 1 87 ? -13.129 -2.773 12.056 1.00 97.75 87 ALA A C 1
ATOM 664 O O . ALA A 1 87 ? -13.461 -3.358 13.081 1.00 97.75 87 ALA A O 1
ATOM 665 N N . ALA A 1 88 ? -11.863 -2.409 11.833 1.00 97.56 88 ALA A N 1
ATOM 666 C CA . ALA A 1 88 ? -10.775 -2.737 12.755 1.00 97.56 88 ALA A CA 1
ATOM 667 C C . ALA A 1 88 ? -10.982 -2.132 14.156 1.00 97.56 88 ALA A C 1
ATOM 669 O O . ALA A 1 88 ? -10.719 -2.781 15.169 1.00 97.56 88 ALA A O 1
ATOM 670 N N . ARG A 1 89 ? -11.479 -0.891 14.233 1.00 97.88 89 ARG A N 1
ATOM 671 C CA . ARG A 1 89 ? -11.808 -0.253 15.517 1.00 97.88 89 ARG A CA 1
ATOM 672 C C . ARG A 1 89 ? -12.965 -0.954 16.218 1.00 97.88 89 ARG A C 1
ATOM 674 O O . ARG A 1 89 ? -12.888 -1.124 17.429 1.00 97.88 89 ARG A O 1
ATOM 681 N N . LEU A 1 90 ? -13.994 -1.366 15.478 1.00 98.31 90 LEU A N 1
ATOM 682 C CA . LEU A 1 90 ? -15.129 -2.108 16.027 1.00 98.31 90 LEU A CA 1
ATOM 683 C C . LEU A 1 90 ? -14.687 -3.462 16.589 1.00 98.31 90 LEU A C 1
ATOM 685 O O . LEU A 1 90 ? -15.015 -3.756 17.731 1.00 98.31 90 LEU A O 1
ATOM 689 N N . THR A 1 91 ? -13.850 -4.211 15.869 1.00 97.81 91 THR A N 1
ATOM 690 C CA . THR A 1 91 ? -13.270 -5.466 16.377 1.00 97.81 91 THR A CA 1
ATOM 691 C C . THR A 1 91 ? -12.439 -5.245 17.643 1.00 97.81 91 THR A C 1
ATOM 693 O O . THR A 1 91 ? -12.530 -6.009 18.595 1.00 97.81 91 THR A O 1
ATOM 696 N N . ASN A 1 92 ? -11.643 -4.174 17.712 1.00 98.00 92 ASN A N 1
ATOM 697 C CA . ASN A 1 92 ? -10.887 -3.866 18.930 1.00 98.00 92 ASN A CA 1
ATOM 698 C C . ASN A 1 92 ? -11.792 -3.459 20.109 1.00 98.00 92 ASN A C 1
ATOM 700 O O . ASN A 1 92 ? -11.447 -3.704 21.262 1.00 98.00 92 ASN A O 1
ATOM 704 N N . ILE A 1 93 ? -12.928 -2.813 19.839 1.00 98.38 93 ILE A N 1
ATOM 705 C CA . ILE A 1 93 ? -13.924 -2.502 20.870 1.00 98.38 93 ILE A CA 1
ATOM 706 C C . ILE A 1 93 ? -14.589 -3.787 21.368 1.00 98.38 93 ILE A C 1
ATOM 708 O O . ILE A 1 93 ? -14.729 -3.932 22.575 1.00 98.38 93 ILE A O 1
ATOM 712 N N . GLU A 1 94 ? -14.943 -4.707 20.471 1.00 97.94 94 GLU A N 1
ATOM 713 C CA . GLU A 1 94 ? -15.509 -6.022 20.802 1.00 97.94 94 GLU A CA 1
ATOM 714 C C . GLU A 1 94 ? -14.578 -6.812 21.728 1.00 97.94 94 GLU A C 1
ATOM 716 O O . GLU A 1 94 ? -14.985 -7.178 22.823 1.00 97.94 94 GLU A O 1
ATOM 721 N N . LEU A 1 95 ? -13.291 -6.924 21.381 1.00 98.25 95 LEU A N 1
ATOM 722 C CA . LEU A 1 95 ? -12.301 -7.601 22.229 1.00 98.25 95 LEU A CA 1
ATOM 723 C C . LEU A 1 95 ? -12.176 -6.970 23.621 1.00 98.25 95 LEU A C 1
ATOM 725 O O . LEU A 1 95 ? -12.132 -7.664 24.630 1.00 98.25 95 LEU A O 1
ATOM 729 N N . ARG A 1 96 ? -12.140 -5.635 23.694 1.00 97.88 96 ARG A N 1
ATOM 730 C CA . ARG A 1 96 ? -12.088 -4.936 24.987 1.00 97.88 96 ARG A CA 1
ATOM 731 C C . ARG A 1 96 ? -13.368 -5.121 25.794 1.00 97.88 96 ARG A C 1
ATOM 733 O O . ARG A 1 96 ? -13.314 -5.079 27.019 1.00 97.88 96 ARG A O 1
ATOM 740 N N . LEU A 1 97 ? -14.509 -5.250 25.124 1.00 98.06 97 LEU A N 1
ATOM 741 C CA . LEU A 1 97 ? -15.787 -5.491 25.775 1.00 98.06 97 LEU A CA 1
ATOM 742 C C . LEU A 1 97 ? -15.841 -6.908 26.352 1.00 98.06 97 LEU A C 1
ATOM 744 O O . LEU A 1 97 ? -16.249 -7.050 27.502 1.00 98.06 97 LEU A O 1
ATOM 748 N N . ASP A 1 98 ? -15.346 -7.902 25.614 1.00 97.94 98 ASP A N 1
ATOM 749 C CA . ASP A 1 98 ? -15.196 -9.280 26.094 1.00 97.94 98 ASP A CA 1
ATOM 750 C C . ASP A 1 98 ? -14.255 -9.355 27.308 1.00 97.94 98 ASP A C 1
ATOM 752 O O . ASP A 1 98 ? -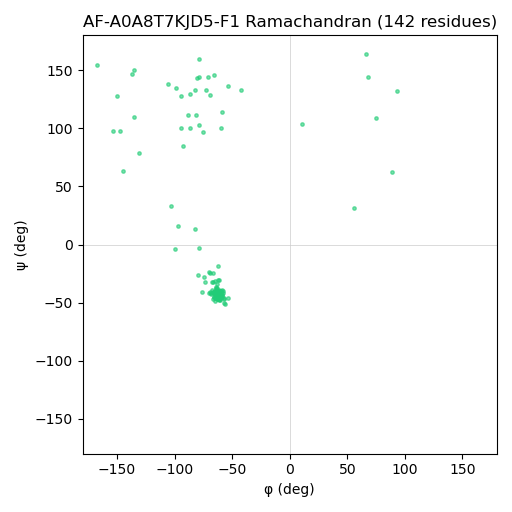14.596 -9.967 28.321 1.00 97.94 98 ASP A O 1
ATOM 756 N N . ASP A 1 99 ? -13.111 -8.661 27.265 1.00 97.88 99 ASP A N 1
ATOM 757 C CA . ASP A 1 99 ? -12.180 -8.583 28.400 1.00 97.88 99 ASP A CA 1
ATOM 758 C C . ASP A 1 99 ? -12.843 -7.956 29.639 1.00 97.88 99 ASP A C 1
ATOM 760 O O . ASP A 1 99 ? -12.696 -8.455 30.757 1.00 97.88 99 ASP A O 1
ATOM 764 N N . MET A 1 100 ? -13.595 -6.864 29.457 1.00 98.06 100 MET A N 1
ATOM 765 C CA . MET A 1 100 ? -14.340 -6.239 30.554 1.00 98.06 100 MET A CA 1
ATOM 766 C C . MET A 1 100 ? -15.421 -7.171 31.105 1.00 98.06 100 MET A C 1
ATOM 768 O O . MET A 1 100 ? -15.632 -7.195 32.316 1.00 98.06 100 MET A O 1
ATOM 772 N N . GLN A 1 101 ? -16.095 -7.943 30.249 1.00 97.50 101 GLN A N 1
ATOM 773 C CA . GLN A 1 101 ? -17.083 -8.922 30.689 1.00 97.50 101 GLN A CA 1
ATOM 774 C C . GLN A 1 101 ? -16.433 -10.005 31.561 1.00 97.50 101 GLN A C 1
ATOM 776 O O . GLN A 1 101 ? -16.923 -10.268 32.656 1.00 97.50 101 GLN A O 1
ATOM 781 N N . ALA A 1 102 ? -15.284 -10.546 31.145 1.00 98.19 102 ALA A N 1
ATOM 782 C CA . ALA A 1 102 ? -14.540 -11.526 31.935 1.00 98.19 102 ALA A CA 1
ATOM 783 C C . ALA A 1 102 ? -14.087 -10.969 33.299 1.00 98.19 102 ALA A C 1
ATOM 785 O O . ALA A 1 102 ? -14.228 -11.639 34.321 1.00 98.19 102 ALA A O 1
ATOM 786 N N . GLN A 1 103 ? -13.596 -9.725 33.337 1.00 97.62 103 GLN A N 1
ATOM 787 C CA . GLN A 1 103 ? -13.204 -9.062 34.588 1.00 97.62 103 GLN A CA 1
ATOM 788 C C . GLN A 1 103 ? -14.390 -8.827 35.535 1.00 97.62 103 GLN A C 1
ATOM 790 O O . GLN A 1 103 ? -14.239 -8.917 36.755 1.00 97.62 103 GLN A O 1
ATOM 795 N N . LEU A 1 104 ? -15.571 -8.508 34.995 1.00 98.00 104 LEU A N 1
ATOM 796 C CA . LEU A 1 104 ? -16.783 -8.343 35.797 1.00 98.00 104 LEU A CA 1
ATOM 797 C C . LEU A 1 104 ? -17.262 -9.675 36.377 1.00 98.00 104 LEU A C 1
ATOM 799 O O . LEU A 1 104 ? -17.640 -9.706 37.548 1.00 98.00 104 LEU A O 1
ATOM 803 N N . ASP A 1 105 ? -17.211 -10.757 35.601 1.00 97.56 105 ASP A N 1
ATOM 804 C CA . ASP A 1 105 ? -17.556 -12.097 36.082 1.00 97.56 105 ASP A CA 1
ATOM 805 C C . ASP A 1 105 ? -16.606 -12.541 37.210 1.00 97.56 105 ASP A C 1
ATOM 807 O O . ASP A 1 105 ? -17.065 -12.977 38.267 1.00 97.56 105 ASP A O 1
ATOM 811 N N . GLU A 1 106 ? -15.296 -12.316 37.055 1.00 97.25 106 GLU A N 1
ATOM 812 C CA . GLU A 1 106 ? -14.299 -12.591 38.101 1.00 97.25 106 GLU A CA 1
ATOM 813 C C . GLU A 1 106 ? -14.566 -11.784 39.385 1.00 97.25 106 GLU A C 1
ATOM 815 O O . GLU A 1 106 ? -14.519 -12.323 40.496 1.00 97.25 106 GLU A O 1
ATOM 820 N N . LEU A 1 107 ? -14.902 -10.496 39.253 1.00 97.31 107 LEU A N 1
ATOM 821 C CA . LEU A 1 107 ? -15.247 -9.649 40.394 1.00 97.31 107 LEU A CA 1
ATOM 822 C C . LEU A 1 107 ? -16.524 -10.133 41.097 1.00 97.31 107 LEU A C 1
ATOM 824 O O . LEU A 1 107 ? -16.577 -10.155 42.328 1.00 97.31 107 LEU A O 1
ATOM 828 N N . LEU A 1 108 ? -17.555 -10.515 40.339 1.00 96.75 108 LEU A N 1
ATOM 829 C CA . LEU A 1 108 ? -18.806 -11.035 40.892 1.00 96.75 108 LEU A CA 1
ATOM 830 C C . LEU A 1 108 ? -18.580 -12.340 41.660 1.00 96.75 108 LEU A C 1
ATOM 832 O O . LEU A 1 108 ? -19.134 -12.504 42.752 1.00 96.75 108 LEU A O 1
ATOM 836 N N . ASP A 1 109 ? -17.746 -13.233 41.134 1.00 96.12 109 ASP A N 1
ATOM 837 C CA . ASP A 1 109 ? -17.374 -14.475 41.809 1.00 96.12 109 ASP A CA 1
ATOM 838 C C . ASP A 1 109 ? -16.573 -14.208 43.089 1.00 96.12 109 ASP A C 1
ATOM 840 O O . ASP A 1 109 ? -16.871 -14.797 44.133 1.00 96.12 109 ASP A O 1
ATOM 844 N N . ALA A 1 110 ? -15.633 -13.258 43.068 1.00 95.50 110 ALA A N 1
ATOM 845 C CA . ALA A 1 110 ? -14.898 -12.841 44.261 1.00 95.50 110 ALA A CA 1
ATOM 846 C C . ALA A 1 110 ? -15.828 -12.260 45.344 1.00 95.50 110 ALA A C 1
ATOM 848 O O . ALA A 1 110 ? -15.725 -12.626 46.518 1.00 95.50 110 ALA A O 1
ATOM 849 N N . VAL A 1 111 ? -16.781 -11.400 44.961 1.00 96.00 111 VAL A N 1
ATOM 850 C CA . VAL A 1 111 ? -17.780 -10.825 45.881 1.00 96.00 111 VAL A CA 1
ATOM 851 C C . VAL A 1 111 ? -18.687 -11.912 46.465 1.00 96.00 111 VAL A C 1
ATOM 853 O O . VAL A 1 111 ? -18.948 -11.907 47.669 1.00 96.00 111 VAL A O 1
ATOM 856 N N . ARG A 1 112 ? -19.136 -12.881 45.656 1.00 94.50 112 ARG A N 1
ATOM 857 C CA . ARG A 1 112 ? -19.901 -14.040 46.151 1.00 94.50 112 ARG A CA 1
ATOM 858 C C . ARG A 1 112 ? -19.082 -14.891 47.115 1.00 94.50 112 ARG A C 1
ATOM 860 O O . ARG A 1 112 ? -19.610 -15.303 48.145 1.00 94.50 112 ARG A O 1
ATOM 867 N N . GLY A 1 113 ? -17.808 -15.130 46.813 1.00 92.19 113 GLY A N 1
ATOM 868 C CA . GLY A 1 113 ? -16.892 -15.859 47.690 1.00 92.19 113 GLY A CA 1
ATOM 869 C C . GLY A 1 113 ? -16.739 -15.191 49.057 1.00 92.19 113 GLY A C 1
ATOM 870 O O . GLY A 1 113 ? -16.823 -15.866 50.083 1.00 92.19 113 GLY A O 1
ATOM 871 N N . LEU A 1 114 ? -16.601 -13.862 49.084 1.00 91.62 114 LEU A N 1
ATOM 872 C CA . LEU A 1 114 ? -16.557 -13.079 50.322 1.00 91.62 114 LEU A CA 1
ATOM 873 C C . LEU A 1 114 ? -17.877 -13.161 51.105 1.00 91.62 114 LEU A C 1
ATOM 875 O O . LEU A 1 114 ? -17.852 -13.419 52.305 1.00 91.62 114 LEU A O 1
ATOM 879 N N . ALA A 1 115 ? -19.024 -13.028 50.433 1.00 85.88 115 ALA A N 1
ATOM 880 C CA .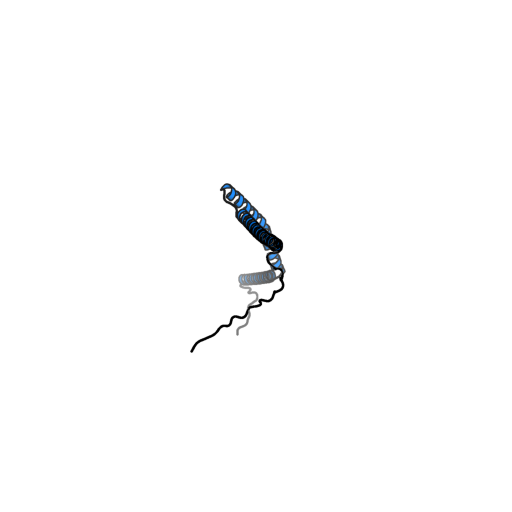 ALA A 1 115 ? -20.339 -13.129 51.073 1.00 85.88 115 ALA A CA 1
ATOM 881 C C . ALA A 1 115 ? -20.610 -14.521 51.681 1.00 85.88 115 ALA A C 1
ATOM 883 O O . ALA A 1 115 ? -21.253 -14.632 52.724 1.00 85.88 115 ALA A O 1
ATOM 884 N N . LEU A 1 116 ? -20.103 -15.591 51.055 1.00 83.25 116 LEU A N 1
ATOM 885 C CA . LEU A 1 116 ? -20.179 -16.953 51.595 1.00 83.25 116 LEU A CA 1
ATOM 886 C C . LEU A 1 116 ? -19.213 -17.170 52.772 1.00 83.25 116 LEU A C 1
ATOM 888 O O . LEU A 1 116 ? -19.535 -17.922 53.690 1.00 83.25 116 LEU A O 1
ATOM 892 N N . ALA A 1 117 ? -18.054 -16.504 52.774 1.00 73.44 117 ALA A N 1
ATOM 893 C CA . ALA A 1 117 ? -17.090 -16.551 53.875 1.00 73.44 117 ALA A CA 1
ATOM 894 C C . ALA A 1 117 ? -17.542 -15.739 55.108 1.00 73.44 117 ALA A C 1
ATOM 896 O O . ALA A 1 117 ? -17.195 -16.092 56.235 1.00 73.44 117 ALA A O 1
ATOM 897 N N . GLU A 1 118 ? -18.350 -14.692 54.915 1.00 60.09 118 GLU A N 1
ATOM 898 C CA . GLU A 1 118 ? -18.933 -13.850 55.974 1.00 60.09 118 GLU A CA 1
ATOM 899 C C . GLU A 1 118 ? -20.205 -14.448 56.612 1.00 60.09 118 GLU A C 1
ATOM 901 O O . GLU A 1 118 ? -20.908 -13.771 57.354 1.00 60.09 118 GLU A O 1
ATOM 906 N N . SER A 1 119 ? -20.517 -15.728 56.385 1.00 53.25 119 SER A N 1
ATOM 907 C CA . SER A 1 119 ? -21.483 -16.455 57.221 1.00 53.25 119 SER A CA 1
ATOM 908 C C . SER A 1 119 ? -20.771 -17.199 58.359 1.00 53.25 119 SER A C 1
ATOM 910 O O . SER A 1 119 ? -20.505 -18.398 58.229 1.00 53.25 119 SER A O 1
ATOM 912 N N . PRO A 1 120 ? -20.481 -16.561 59.514 1.00 57.66 120 PRO A N 1
ATOM 913 C CA . PRO A 1 120 ? -20.136 -17.297 60.707 1.00 57.66 120 PRO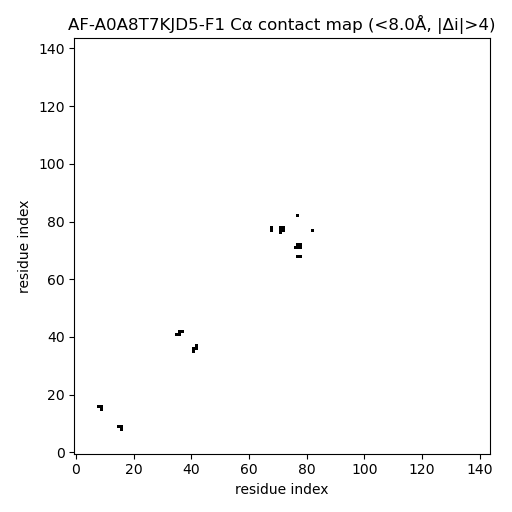 A CA 1
ATOM 914 C C . PRO A 1 120 ? -21.430 -17.783 61.371 1.00 57.66 120 PRO A C 1
ATOM 916 O O . PRO A 1 120 ? -22.178 -17.019 61.970 1.00 57.66 120 PRO A O 1
ATOM 919 N N . ASN A 1 121 ? -21.608 -19.101 61.334 1.00 54.28 121 ASN A N 1
ATOM 920 C CA . ASN A 1 121 ? -22.288 -19.893 62.357 1.00 54.28 121 ASN A CA 1
ATOM 921 C C . ASN A 1 121 ? -23.832 -19.826 62.438 1.00 54.28 121 ASN A C 1
ATOM 923 O O . ASN A 1 121 ? -24.431 -18.898 62.976 1.00 54.28 121 ASN A O 1
ATOM 927 N N . GLY A 1 122 ? -24.465 -20.935 62.042 1.00 46.53 122 GLY A N 1
ATOM 928 C CA . GLY A 1 122 ? -25.845 -21.272 62.374 1.00 46.53 122 GLY A CA 1
ATOM 929 C C . GLY A 1 122 ? -26.025 -22.787 62.506 1.00 46.53 122 GLY A C 1
ATOM 930 O O . GLY A 1 122 ? -26.245 -23.462 61.509 1.00 46.53 122 GLY A O 1
ATOM 931 N N . ALA A 1 123 ? -25.979 -23.268 63.755 1.00 50.38 123 ALA A N 1
ATOM 932 C CA . ALA A 1 123 ? -26.400 -24.588 64.253 1.00 50.38 123 ALA A CA 1
ATOM 933 C C . ALA A 1 123 ? -25.384 -25.755 64.246 1.00 50.38 123 ALA A C 1
ATOM 935 O O . ALA A 1 123 ? -25.651 -26.829 63.715 1.00 50.38 123 ALA A O 1
ATOM 936 N N . ALA A 1 124 ? -24.294 -25.609 65.005 1.00 48.97 124 ALA A N 1
ATOM 937 C CA . ALA A 1 124 ? -23.850 -26.704 65.873 1.00 48.97 124 ALA A CA 1
ATOM 938 C C . ALA A 1 124 ? -24.446 -26.457 67.270 1.00 48.97 124 ALA A C 1
ATOM 940 O O . ALA A 1 124 ? -23.992 -25.579 68.004 1.00 48.97 124 ALA A O 1
ATOM 941 N N . ALA A 1 125 ? -25.534 -27.159 67.591 1.00 49.25 125 ALA A N 1
ATOM 942 C CA . ALA A 1 125 ? -26.122 -27.145 68.926 1.00 49.25 125 ALA A CA 1
ATOM 943 C C . ALA A 1 125 ? -25.150 -27.792 69.937 1.00 49.25 125 ALA A C 1
ATOM 945 O O . ALA A 1 125 ? -24.441 -28.730 69.566 1.00 49.25 125 ALA A O 1
ATOM 946 N N . PRO A 1 126 ? -25.102 -27.326 71.198 1.00 50.66 126 PRO A N 1
ATOM 947 C CA . PRO A 1 126 ? -24.317 -27.986 72.228 1.00 50.66 126 PRO A CA 1
ATOM 948 C C . PRO A 1 126 ? -24.951 -29.335 72.585 1.00 50.66 126 PRO A C 1
ATOM 950 O O . PRO A 1 126 ? -26.145 -29.403 72.876 1.00 50.66 126 PRO A O 1
ATOM 953 N N . ASP A 1 127 ? -24.139 -30.395 72.568 1.00 55.09 127 ASP A N 1
ATOM 954 C CA . ASP A 1 127 ? -24.470 -31.706 73.130 1.00 55.09 127 ASP A CA 1
ATOM 955 C C . ASP A 1 127 ? -24.762 -31.546 74.632 1.00 55.09 127 ASP A C 1
ATOM 957 O O . ASP A 1 127 ? -23.860 -31.422 75.464 1.00 55.09 127 ASP A O 1
ATOM 961 N N . GLU A 1 128 ? -26.046 -31.509 74.978 1.00 47.75 128 GLU A N 1
ATOM 962 C CA . GLU A 1 128 ? -26.529 -31.590 76.353 1.00 47.75 128 GLU A CA 1
ATOM 963 C C . GLU A 1 128 ? -26.681 -33.081 76.731 1.00 47.75 128 GLU A C 1
ATOM 965 O O . GLU A 1 128 ? -27.271 -33.856 75.969 1.00 47.75 128 GLU A O 1
ATOM 970 N N . PRO A 1 129 ? -26.136 -33.543 77.874 1.00 51.09 129 PRO A N 1
ATOM 971 C CA . PRO A 1 129 ? -26.029 -34.966 78.173 1.00 51.09 129 PRO A CA 1
ATOM 972 C C . PRO A 1 129 ? -27.395 -35.571 78.518 1.00 51.09 129 PRO A C 1
ATOM 974 O O . PRO A 1 129 ? -28.150 -35.058 79.345 1.00 51.09 129 PRO A O 1
ATOM 977 N N . ALA A 1 130 ? -27.699 -36.714 77.904 1.00 53.34 130 ALA A N 1
ATOM 978 C CA . ALA A 1 130 ? -28.947 -37.445 78.084 1.00 53.34 130 ALA A CA 1
ATOM 979 C C . ALA A 1 130 ? -29.189 -37.866 79.551 1.00 53.34 130 ALA A C 1
ATOM 981 O O . ALA A 1 130 ? -28.505 -38.738 80.089 1.00 53.34 130 ALA A O 1
ATOM 982 N N . ALA A 1 131 ? -30.227 -37.304 80.178 1.00 52.69 131 ALA A N 1
ATOM 983 C CA . ALA A 1 131 ? -30.779 -37.787 81.444 1.00 52.69 131 ALA A CA 1
ATOM 984 C C . ALA A 1 131 ? -31.729 -38.993 81.222 1.00 52.69 131 ALA A C 1
ATOM 986 O O . ALA A 1 131 ? -32.481 -39.020 80.240 1.00 52.69 131 ALA A O 1
ATOM 987 N N . PRO A 1 132 ? -31.750 -40.002 82.118 1.00 51.88 132 PRO A N 1
ATOM 988 C CA . PRO A 1 132 ? -32.444 -41.262 81.873 1.00 51.88 132 PRO A CA 1
ATOM 989 C C . PRO A 1 132 ? -33.945 -41.164 82.183 1.00 51.88 132 PRO A C 1
ATOM 991 O O . PRO A 1 132 ? -34.360 -40.720 83.254 1.00 51.88 132 PRO A O 1
ATOM 994 N N . LYS A 1 133 ? -34.788 -41.653 81.264 1.00 54.06 133 LYS A N 1
ATOM 995 C CA . LYS A 1 133 ? -36.235 -41.802 81.486 1.00 54.06 133 LYS A CA 1
ATOM 996 C C . LYS A 1 133 ? -36.516 -43.050 82.328 1.00 54.06 133 LYS A C 1
ATOM 998 O O . LYS A 1 133 ? -36.557 -44.163 81.808 1.00 54.06 133 LYS A O 1
ATOM 1003 N N . THR A 1 134 ? -36.797 -42.873 83.615 1.00 56.47 134 THR A N 1
ATOM 1004 C CA . THR A 1 134 ? -37.429 -43.903 84.450 1.00 56.47 134 THR A CA 1
ATOM 1005 C C . THR A 1 134 ? -38.919 -43.997 84.107 1.00 56.47 134 THR A C 1
ATOM 1007 O O . THR A 1 134 ? -39.750 -43.229 84.591 1.00 56.47 134 THR A O 1
ATOM 1010 N N . ARG A 1 135 ? -39.299 -44.956 83.249 1.00 52.78 135 ARG A N 1
ATOM 1011 C CA . ARG A 1 135 ? -40.718 -45.269 83.015 1.00 52.78 135 ARG A CA 1
ATOM 1012 C C . ARG A 1 135 ? -41.213 -46.291 84.038 1.00 52.78 135 ARG A C 1
ATOM 1014 O O . ARG A 1 135 ? -41.002 -47.492 83.935 1.00 52.78 135 ARG A O 1
ATOM 1021 N N . ARG A 1 136 ? -41.891 -45.715 85.023 1.00 52.22 136 ARG A N 1
ATOM 1022 C CA . ARG A 1 136 ? -42.689 -46.274 86.115 1.00 52.22 136 ARG A CA 1
ATOM 1023 C C . ARG A 1 136 ? -43.590 -47.449 85.688 1.00 52.22 136 ARG A C 1
ATOM 1025 O O . ARG A 1 136 ? -44.334 -47.357 84.713 1.00 52.22 136 ARG A O 1
ATOM 1032 N N . VAL A 1 137 ? -43.542 -48.510 86.492 1.00 56.44 137 VAL A N 1
ATOM 1033 C CA . VAL A 1 137 ? -44.404 -49.703 86.472 1.00 56.44 137 VAL A CA 1
ATOM 1034 C C . VAL A 1 137 ? -45.890 -49.324 86.526 1.00 56.44 137 VAL A C 1
ATOM 1036 O O . VAL A 1 137 ? -46.291 -48.506 87.355 1.00 56.44 137 VAL A O 1
ATOM 1039 N N . ARG A 1 138 ? -46.721 -49.984 85.709 1.00 47.16 138 ARG A N 1
ATOM 1040 C CA . ARG A 1 138 ? -48.160 -50.154 85.969 1.00 47.16 138 ARG A CA 1
ATOM 1041 C C . ARG A 1 138 ? -48.583 -51.601 85.680 1.00 47.16 138 ARG A C 1
ATOM 1043 O O . ARG A 1 138 ? -48.638 -52.014 84.530 1.00 47.16 138 ARG A O 1
ATOM 1050 N N . LYS A 1 139 ? -48.891 -52.328 86.757 1.00 51.59 139 LYS A N 1
ATOM 1051 C CA . LYS A 1 139 ? -49.819 -53.477 86.850 1.00 51.59 139 LYS A CA 1
ATOM 1052 C C . LYS A 1 139 ? -51.068 -52.922 87.572 1.00 51.59 139 LYS A C 1
ATOM 1054 O O . LYS A 1 139 ? -50.844 -52.091 88.459 1.00 51.59 139 LYS A O 1
ATOM 1059 N N . PRO A 1 140 ? -52.328 -53.224 87.189 1.00 52.06 140 PRO A N 1
ATOM 1060 C CA . PRO A 1 140 ? -53.069 -54.465 87.538 1.00 52.06 140 PRO A CA 1
ATOM 1061 C C . PRO A 1 140 ? -53.842 -55.049 86.314 1.00 52.06 140 PRO A C 1
ATOM 1063 O O . PRO A 1 140 ? -54.073 -54.318 85.363 1.00 52.06 140 PRO A O 1
ATOM 1066 N N . ALA A 1 141 ? -54.023 -56.366 86.124 1.00 43.06 141 ALA A N 1
ATOM 1067 C CA . ALA A 1 141 ? -54.891 -57.381 86.771 1.00 43.06 141 ALA A CA 1
ATOM 1068 C C . ALA A 1 141 ? -56.264 -57.614 86.077 1.00 43.06 141 ALA A C 1
ATOM 1070 O O . ALA A 1 141 ? -56.991 -56.652 85.865 1.00 43.06 141 ALA A O 1
ATOM 1071 N N . ALA A 1 142 ? -56.572 -58.914 85.870 1.00 43.06 142 ALA A N 1
ATOM 1072 C CA . ALA A 1 142 ? -57.859 -59.596 85.589 1.00 43.06 142 ALA A CA 1
ATOM 1073 C C . ALA A 1 142 ? -58.533 -59.322 84.216 1.00 43.06 142 ALA A C 1
ATOM 1075 O O . ALA A 1 142 ? -58.418 -58.226 83.692 1.00 43.06 142 ALA A O 1
ATOM 1076 N N . GLU A 1 143 ? -59.203 -60.264 83.534 1.00 45.56 143 GLU A N 1
ATOM 1077 C CA . GLU A 1 143 ? -60.046 -61.365 84.026 1.00 45.56 143 GLU A CA 1
ATOM 1078 C C . GLU A 1 143 ? -60.378 -62.398 82.910 1.00 45.56 143 GLU A C 1
ATOM 1080 O O . GLU A 1 143 ? -60.443 -62.013 81.744 1.00 45.56 143 GLU A O 1
ATOM 1085 N N . SER A 1 144 ? -60.663 -63.643 83.340 1.00 42.34 144 SER A N 1
ATOM 1086 C CA . SER A 1 144 ? -61.284 -64.819 82.668 1.00 42.34 144 SER A CA 1
ATOM 1087 C C . SER A 1 144 ? -60.528 -65.598 81.586 1.00 42.34 144 SER A C 1
ATOM 1089 O O . SER A 1 144 ? -60.406 -65.118 80.440 1.00 42.34 144 SER A O 1
#

Mean predicted aligned error: 18.18 Å

Foldseek 3Di:
DDDDDDPDDDVVCPPVVVVSVVVVVVVVVVVVVVVVCPDPVVVVVVVVVVVVVVVVCVVVVVVVLVVVCVVCVVVVHHHPVRVVVVVVVVVVVVVVVVVVVVVVVVVVVVVVVVVVVPDPDDDPDDPDDDDDDDDDDDDDDDDD

Sequence (144 aa):
MSQNPTEGFDPNDPIGTWRTIRDANLDAWAKGMTALVNTEVFANAIGLQLDTLLAASAPIQKAVQQYMETYLAQINMPSRAEVVTLAARLTNIELRLDDMQAQLDELLDAVRGLALAESPNGAAAPDEPAAPKTRRVRKPAAES

Secondary structure (DSSP, 8-state):
-------S--TT-HHHHHHHHHHHHHHHHHHHHHHHHTSHHHHHHHHHHHHHHHHHHHHHHHHHHHHHHHHHHHTTPPPHHHHHHHHHHHHHHHHHHHHHHHHHHHHHHHHHHHHHHT---S----------------------

Solvent-accessible surface area (backbone atoms only — not comparable to full-atom values): 8901 Å² total; per-residue (Å²): 143,86,82,86,85,87,91,65,84,53,92,90,38,66,64,61,48,51,49,50,54,50,51,54,48,51,50,52,51,51,52,51,50,53,54,47,64,70,31,69,67,45,53,50,51,52,48,53,49,49,51,49,51,53,60,64,42,51,62,53,54,50,52,54,49,53,51,48,42,53,52,31,50,74,72,76,38,86,40,72,68,54,52,53,54,51,50,54,51,50,54,54,48,51,53,53,48,53,52,50,50,54,53,49,53,54,49,51,52,53,52,50,52,48,60,63,67,70,61,82,83,87,82,85,75,82,91,72,81,86,77,84,85,83,82,75,89,84,86,86,84,88,84,138